Protein AF-A0A3C0RBH8-F1 (afdb_monomer_lite)

Sequence (182 aa):
YLMNEDKQVVIDSQLVSDTKVELQYTLHPDSPAIFCNIRYVDSTNAYKRPIGFLNTKTPNAVFSFFYVDQRPTVFQPNSPTDEYASWVSGSKVNDADFSMAQLYYSKDAIKQVALLKKNIQTIQSYPNSIGLLKQLFYIKGDFNSAEATTMLEAFNHTVQKHPIGERIRQYYLTGKPDDTLR

Foldseek 3Di:
DKDQPVVRDDPDDDDDDDDKDKDADPDDPLDAWTKMFFDDDDPDDPPDDDTAAQEPLDPPDGDGIDTHDNWIWIWHADDPPDRRHIYIDTDLQCVCVNNVNAQDADPDPVCHVVSLVVLLVSCLVRQNHPPSLVRLLVRVVRDAPVSSVSSLVSHPPSSCPPVSVVLSNCCNVPVDDSVPVD

Structure (mmCIF, N/CA/C/O backbone):
data_AF-A0A3C0RBH8-F1
#
_entry.id   AF-A0A3C0RBH8-F1
#
loop_
_atom_site.group_PDB
_atom_site.id
_atom_site.type_symbol
_atom_site.label_atom_id
_atom_site.label_alt_id
_atom_site.label_comp_id
_atom_site.label_asym_id
_atom_site.label_entity_id
_atom_site.label_seq_id
_atom_site.pdbx_PDB_ins_code
_atom_site.Cartn_x
_atom_site.Cartn_y
_atom_site.Cartn_z
_atom_site.occupancy
_atom_site.B_iso_or_equiv
_atom_site.auth_seq_id
_atom_site.auth_comp_id
_atom_site.auth_asym_id
_atom_site.auth_atom_id
_atom_site.pdbx_PDB_model_num
ATOM 1 N N . TYR A 1 1 ? 11.041 -8.806 -16.752 1.00 70.62 1 TYR A N 1
ATOM 2 C CA . TYR A 1 1 ? 9.844 -8.065 -17.183 1.00 70.62 1 TYR A CA 1
ATOM 3 C C . TYR A 1 1 ? 9.052 -7.592 -15.968 1.00 70.62 1 TYR A C 1
ATOM 5 O O . TYR A 1 1 ? 9.137 -8.202 -14.906 1.00 70.62 1 TYR A O 1
ATOM 13 N N . LEU A 1 2 ? 8.301 -6.506 -16.113 1.00 75.38 2 LEU A N 1
ATOM 14 C CA . LEU A 1 2 ? 7.382 -5.959 -15.116 1.00 75.38 2 LEU A CA 1
ATOM 15 C C . LEU A 1 2 ? 5.983 -6.561 -15.302 1.00 75.38 2 LEU A C 1
ATOM 17 O O . LEU A 1 2 ? 5.477 -6.569 -16.427 1.00 75.38 2 LEU A O 1
ATOM 21 N N . MET A 1 3 ? 5.342 -7.034 -14.231 1.00 77.31 3 MET A N 1
ATOM 22 C CA . MET A 1 3 ? 3.947 -7.495 -14.269 1.00 77.31 3 MET A CA 1
ATOM 23 C C . MET A 1 3 ? 3.025 -6.658 -13.396 1.00 77.31 3 MET A C 1
ATOM 25 O O . MET A 1 3 ? 3.417 -6.178 -12.338 1.00 77.31 3 MET A O 1
ATOM 29 N N . ASN A 1 4 ? 1.774 -6.552 -13.841 1.00 80.75 4 ASN A N 1
ATOM 30 C CA . ASN A 1 4 ? 0.639 -6.114 -13.045 1.00 80.75 4 ASN A CA 1
ATOM 31 C C . ASN A 1 4 ? 0.150 -7.301 -12.210 1.00 80.75 4 ASN A C 1
ATOM 33 O O . ASN A 1 4 ? -0.346 -8.277 -12.778 1.00 80.75 4 ASN A O 1
ATOM 37 N N . GLU A 1 5 ? 0.250 -7.216 -10.889 1.00 78.69 5 GLU A N 1
ATOM 38 C CA . GLU A 1 5 ? -0.181 -8.302 -10.004 1.00 78.69 5 GLU A CA 1
ATOM 39 C C . GLU A 1 5 ? -1.710 -8.396 -9.913 1.00 78.69 5 GLU A C 1
ATOM 41 O O . GLU A 1 5 ? -2.258 -9.494 -9.851 1.00 78.69 5 GLU A O 1
ATOM 46 N N . ASP A 1 6 ? -2.421 -7.271 -9.995 1.00 76.62 6 ASP A N 1
ATOM 47 C CA . ASP A 1 6 ? -3.885 -7.257 -9.911 1.00 76.62 6 ASP A CA 1
ATOM 48 C C . ASP A 1 6 ? -4.535 -7.866 -11.166 1.00 76.62 6 ASP A C 1
ATOM 50 O O . ASP A 1 6 ? -5.576 -8.517 -11.093 1.00 76.62 6 ASP A O 1
ATOM 54 N N . LYS A 1 7 ? -3.920 -7.658 -12.336 1.00 79.00 7 LYS A N 1
ATOM 55 C CA . LYS A 1 7 ? -4.456 -8.090 -13.638 1.00 79.00 7 LYS A CA 1
ATOM 56 C C . LYS A 1 7 ? -3.771 -9.321 -14.223 1.00 79.00 7 LYS A C 1
ATOM 58 O O . LYS A 1 7 ? -4.238 -9.822 -15.239 1.00 79.00 7 LYS A O 1
ATOM 63 N N . GLN A 1 8 ? -2.676 -9.787 -13.624 1.00 81.31 8 GLN A N 1
ATOM 64 C CA . GLN A 1 8 ? -1.874 -10.911 -14.124 1.00 81.31 8 GLN A CA 1
ATOM 65 C C . GLN A 1 8 ? -1.406 -10.717 -15.582 1.00 81.31 8 GLN A C 1
ATOM 67 O O . GLN A 1 8 ? -1.410 -11.650 -16.383 1.00 81.31 8 GLN A O 1
ATOM 72 N N . VAL A 1 9 ? -0.997 -9.493 -15.940 1.00 79.31 9 VAL A N 1
ATOM 73 C CA . VAL A 1 9 ? -0.509 -9.155 -17.292 1.00 79.31 9 VAL A CA 1
ATOM 74 C C . VAL A 1 9 ? 0.907 -8.588 -17.259 1.00 79.31 9 VAL A C 1
ATOM 76 O O . VAL A 1 9 ? 1.266 -7.846 -16.343 1.00 79.31 9 VAL A O 1
ATOM 79 N N . VAL A 1 10 ? 1.710 -8.912 -18.278 1.00 74.62 10 VAL A N 1
ATOM 80 C CA . VAL A 1 10 ? 3.027 -8.293 -18.496 1.00 74.62 10 VAL A CA 1
ATOM 81 C C . VAL A 1 10 ? 2.814 -6.863 -18.965 1.00 74.62 10 VAL A C 1
ATOM 83 O O . VAL A 1 10 ? 2.075 -6.631 -19.920 1.00 74.62 10 VAL A O 1
ATOM 86 N N . ILE A 1 11 ? 3.462 -5.917 -18.294 1.00 72.25 11 ILE A N 1
ATOM 87 C CA . ILE A 1 11 ? 3.361 -4.502 -18.634 1.00 72.25 11 ILE A CA 1
ATOM 88 C C . ILE A 1 11 ? 4.603 -3.998 -19.377 1.00 72.25 11 ILE A C 1
ATOM 90 O O . ILE A 1 11 ? 4.485 -3.119 -20.222 1.00 72.25 11 ILE A O 1
ATOM 94 N N . ASP A 1 12 ? 5.775 -4.572 -19.106 1.00 66.69 12 ASP A N 1
ATOM 95 C CA . ASP A 1 12 ? 6.998 -4.289 -19.862 1.00 66.69 12 ASP A CA 1
ATOM 96 C C . ASP A 1 12 ? 7.897 -5.527 -19.897 1.00 66.69 12 ASP A C 1
ATOM 98 O O . ASP A 1 12 ? 8.235 -6.077 -18.850 1.00 66.69 12 ASP A O 1
ATOM 102 N N . SER A 1 13 ? 8.265 -5.986 -21.096 1.00 55.75 13 SER A N 1
ATOM 103 C CA . SER A 1 13 ? 8.957 -7.262 -21.302 1.00 55.75 13 SER A CA 1
ATOM 104 C C . SER A 1 13 ? 10.490 -7.184 -21.312 1.00 55.75 13 SER A C 1
ATOM 106 O O . SER A 1 13 ? 11.131 -8.225 -21.167 1.00 55.75 13 SER A O 1
ATOM 108 N N . GLN A 1 14 ? 11.099 -5.995 -21.375 1.00 52.84 14 GLN A N 1
ATOM 109 C CA . GLN A 1 14 ? 12.555 -5.848 -21.508 1.00 52.84 14 GLN A CA 1
ATOM 110 C C . GLN A 1 14 ? 13.199 -5.265 -20.246 1.00 52.84 14 GLN A C 1
ATOM 112 O O . GLN A 1 14 ? 13.346 -4.061 -20.101 1.00 52.84 14 GLN A O 1
ATOM 117 N N . LEU A 1 15 ? 13.645 -6.128 -19.333 1.00 54.09 15 LEU A N 1
ATOM 118 C CA . LEU A 1 15 ? 14.569 -5.714 -18.272 1.00 54.09 15 LEU A CA 1
ATOM 119 C C . LEU A 1 15 ? 15.830 -6.569 -18.375 1.00 54.09 15 LEU A C 1
ATOM 121 O O . LEU A 1 15 ? 15.866 -7.671 -17.829 1.00 54.09 15 LEU A O 1
ATOM 125 N N . VAL A 1 16 ? 16.826 -6.076 -19.122 1.00 49.91 16 VAL A N 1
ATOM 126 C CA . VAL A 1 16 ? 18.182 -6.642 -19.194 1.00 49.91 16 VAL A CA 1
ATOM 127 C C . VAL A 1 16 ? 19.211 -5.501 -19.190 1.00 49.91 16 VAL A C 1
ATOM 129 O O . VAL A 1 16 ? 19.090 -4.570 -19.978 1.00 49.91 16 VAL A O 1
ATOM 132 N N . SER A 1 17 ? 20.151 -5.621 -18.244 1.00 49.81 17 SER A N 1
ATOM 133 C CA . SER A 1 17 ? 21.411 -4.897 -17.971 1.00 49.81 17 SER A CA 1
ATOM 134 C C . SER A 1 17 ? 21.576 -3.436 -18.434 1.00 49.81 17 SER A C 1
ATOM 136 O O . SER A 1 17 ? 21.581 -3.126 -19.621 1.00 49.81 17 SER A O 1
ATOM 138 N N . ASP A 1 18 ? 21.859 -2.572 -17.452 1.00 50.12 18 ASP A N 1
ATOM 139 C CA . ASP A 1 18 ? 22.534 -1.262 -17.559 1.00 50.12 18 ASP A CA 1
ATOM 140 C C . ASP A 1 18 ? 21.750 -0.046 -18.068 1.00 50.12 18 ASP A C 1
ATOM 142 O O . ASP A 1 18 ? 22.319 1.033 -18.236 1.00 50.12 18 ASP A O 1
ATOM 146 N N . THR A 1 19 ? 20.433 -0.150 -18.236 1.00 55.94 19 THR A N 1
ATOM 147 C CA . THR A 1 19 ? 19.633 0.967 -18.763 1.00 55.94 19 THR A CA 1
ATOM 148 C C . THR A 1 19 ? 18.744 1.585 -17.682 1.00 55.94 19 THR A C 1
ATOM 150 O O . THR A 1 19 ? 18.046 0.874 -16.961 1.00 55.94 19 THR A O 1
ATOM 153 N N . LYS A 1 20 ? 18.742 2.924 -17.571 1.00 63.50 20 LYS A N 1
ATOM 154 C CA . LYS A 1 20 ? 17.701 3.667 -16.838 1.00 63.50 20 LYS A CA 1
ATOM 155 C C . LYS A 1 20 ? 16.347 3.276 -17.433 1.00 63.50 20 LYS A C 1
ATOM 157 O O . LYS A 1 20 ? 16.094 3.571 -18.599 1.00 63.50 20 LYS A O 1
ATOM 162 N N . VAL A 1 21 ? 15.475 2.668 -16.638 1.00 64.62 21 VAL A N 1
ATOM 163 C CA . VAL A 1 21 ? 14.111 2.348 -17.063 1.00 64.62 21 VAL A CA 1
ATOM 164 C C . VAL A 1 21 ? 13.173 3.379 -16.480 1.00 64.62 21 VAL A C 1
ATOM 166 O O . VAL A 1 21 ? 13.022 3.490 -15.268 1.00 64.62 21 VAL A O 1
ATOM 169 N N . GLU A 1 22 ? 12.550 4.160 -17.349 1.00 63.91 22 GLU A N 1
ATOM 170 C CA . GLU A 1 22 ? 11.519 5.108 -16.961 1.00 63.91 22 GLU A CA 1
ATOM 171 C C . GLU A 1 22 ? 10.169 4.580 -17.421 1.00 63.91 22 GLU A C 1
ATOM 173 O O . GLU A 1 22 ? 9.866 4.527 -18.610 1.00 63.91 22 GLU A O 1
ATOM 178 N N . LEU A 1 23 ? 9.359 4.176 -16.454 1.00 66.06 23 LEU A N 1
ATOM 179 C CA . LEU A 1 23 ? 7.993 3.774 -16.698 1.00 66.06 23 LEU A CA 1
ATOM 180 C C . LEU A 1 23 ? 7.110 5.017 -16.722 1.00 66.06 23 LEU A C 1
ATOM 182 O O . LEU A 1 23 ? 6.857 5.640 -15.686 1.00 66.06 23 LEU A O 1
ATOM 186 N N . GLN A 1 24 ? 6.625 5.351 -17.912 1.00 58.34 24 GLN A N 1
ATOM 187 C CA . GLN A 1 24 ? 5.597 6.362 -18.105 1.00 58.34 24 GLN A CA 1
ATOM 188 C C . GLN A 1 24 ? 4.282 5.663 -18.422 1.00 58.34 24 GLN A C 1
ATOM 190 O O . GLN A 1 24 ? 4.124 5.050 -19.477 1.00 58.34 24 GLN A O 1
ATOM 195 N N . TYR A 1 25 ? 3.330 5.756 -17.499 1.00 63.78 25 TYR A N 1
ATOM 196 C CA . TYR A 1 25 ? 1.987 5.247 -17.716 1.00 63.78 25 TYR A CA 1
ATOM 197 C C . TYR A 1 25 ? 1.014 6.387 -17.930 1.00 63.78 25 TYR A C 1
ATOM 199 O O . TYR A 1 25 ? 0.858 7.260 -17.078 1.00 63.78 25 TYR A O 1
ATOM 207 N N . THR A 1 26 ? 0.274 6.323 -19.031 1.00 55.84 26 THR A N 1
ATOM 208 C CA . THR A 1 26 ? -0.944 7.115 -19.191 1.00 55.84 26 THR A CA 1
ATOM 209 C C . THR A 1 26 ? -2.084 6.401 -18.471 1.00 55.84 26 THR A C 1
ATOM 211 O O . THR A 1 26 ? -2.919 5.733 -19.079 1.00 55.84 26 THR A O 1
ATOM 214 N N . LEU A 1 27 ? -2.090 6.486 -17.142 1.00 63.34 27 LEU A N 1
ATOM 215 C CA . LEU A 1 27 ? -3.266 6.130 -16.355 1.00 63.34 27 LEU A CA 1
ATOM 216 C C . LEU A 1 27 ? -4.291 7.260 -16.461 1.00 63.34 27 LEU A C 1
ATOM 218 O O . LEU A 1 27 ? -3.920 8.433 -16.481 1.00 63.34 27 LEU A O 1
ATOM 222 N N . HIS A 1 28 ? -5.581 6.915 -16.513 1.00 61.75 28 HIS A N 1
ATOM 223 C CA . HIS A 1 28 ? -6.639 7.913 -16.368 1.00 61.75 28 HIS A CA 1
ATOM 224 C C . HIS A 1 28 ? -6.398 8.718 -15.072 1.00 61.75 28 HIS A C 1
ATOM 226 O O . HIS A 1 28 ? -5.943 8.127 -14.088 1.00 61.75 28 HIS A O 1
ATOM 232 N N . PRO A 1 29 ? -6.704 10.028 -15.025 1.00 58.06 29 PRO A N 1
ATOM 233 C CA . PRO A 1 29 ? -6.513 10.855 -13.829 1.00 58.06 29 PRO A CA 1
ATOM 234 C C . PRO A 1 29 ? -7.131 10.274 -12.547 1.00 58.06 29 PRO A C 1
ATOM 236 O O . PRO A 1 29 ? -6.601 10.466 -11.454 1.00 58.06 29 PRO A O 1
ATOM 239 N N . ASP A 1 30 ? -8.214 9.515 -12.705 1.00 63.66 30 ASP A N 1
ATOM 240 C CA . ASP A 1 30 ? -8.936 8.846 -11.616 1.00 63.66 30 ASP A CA 1
ATOM 241 C C . ASP A 1 30 ? -8.566 7.366 -11.432 1.00 63.66 30 ASP A C 1
ATOM 243 O O . ASP A 1 30 ? -9.116 6.692 -10.559 1.00 63.66 30 ASP A O 1
ATOM 247 N N . SER A 1 31 ? -7.665 6.824 -12.255 1.00 67.69 31 SER A N 1
ATOM 248 C CA . SER A 1 31 ? -7.231 5.437 -12.109 1.00 67.69 31 SER A CA 1
ATOM 249 C C . SER A 1 31 ? -6.456 5.265 -10.801 1.00 67.69 31 SER A C 1
ATOM 251 O O . SER A 1 31 ? -5.545 6.051 -10.520 1.00 67.69 31 SER A O 1
ATOM 253 N N . PRO A 1 32 ? -6.754 4.214 -10.019 1.00 73.00 32 PRO A N 1
ATOM 254 C CA . PRO A 1 32 ? -5.946 3.877 -8.858 1.00 73.00 32 PRO A CA 1
ATOM 255 C C . PRO A 1 32 ? -4.523 3.508 -9.294 1.00 73.00 32 PRO A C 1
ATOM 257 O O . PRO A 1 32 ? -4.300 3.060 -10.424 1.00 73.00 32 PRO A O 1
ATOM 260 N N . ALA A 1 33 ? -3.563 3.672 -8.381 1.00 81.06 33 ALA A N 1
ATOM 261 C CA . ALA A 1 33 ? -2.214 3.184 -8.623 1.00 81.06 33 ALA A CA 1
ATOM 262 C C . ALA A 1 33 ? -2.240 1.657 -8.784 1.00 81.06 33 ALA A C 1
ATOM 264 O O . ALA A 1 33 ? -2.956 0.953 -8.070 1.00 81.06 33 ALA A O 1
ATOM 265 N N . ILE A 1 34 ? -1.462 1.158 -9.734 1.00 82.81 34 ILE A N 1
ATOM 266 C CA . ILE A 1 34 ? -1.412 -0.252 -10.100 1.00 82.81 34 ILE A CA 1
ATOM 267 C C . ILE A 1 34 ? -0.339 -0.939 -9.274 1.00 82.81 34 ILE A C 1
ATOM 269 O O . ILE A 1 34 ? 0.786 -0.447 -9.228 1.00 82.81 34 ILE A O 1
ATOM 273 N N . PHE A 1 35 ? -0.656 -2.081 -8.662 1.00 85.75 35 PHE A N 1
ATOM 274 C CA . PHE A 1 35 ? 0.351 -2.875 -7.973 1.00 85.75 35 PHE A CA 1
ATOM 275 C C . PHE A 1 35 ? 1.137 -3.740 -8.964 1.00 85.75 35 PHE A C 1
ATOM 277 O O . PHE A 1 35 ? 0.568 -4.533 -9.720 1.00 85.75 35 PHE A O 1
ATOM 284 N N . CYS A 1 36 ? 2.457 -3.583 -8.956 1.00 83.94 36 CYS A N 1
ATOM 285 C CA . CYS A 1 36 ? 3.362 -4.219 -9.897 1.00 83.94 36 CYS A CA 1
ATOM 286 C C . CYS A 1 36 ? 4.474 -4.990 -9.190 1.00 83.94 36 CYS A C 1
ATOM 288 O O . CYS A 1 36 ? 4.861 -4.670 -8.062 1.00 83.94 36 CYS A O 1
ATOM 290 N N . ASN A 1 37 ? 5.044 -5.966 -9.897 1.00 81.56 37 ASN A N 1
ATOM 291 C CA . ASN A 1 37 ? 6.275 -6.623 -9.487 1.00 81.56 37 ASN A CA 1
ATOM 292 C C . ASN A 1 37 ? 7.279 -6.802 -10.622 1.00 81.56 37 ASN A C 1
ATOM 294 O O . ASN A 1 37 ? 6.937 -6.886 -11.802 1.00 81.56 37 ASN A O 1
ATOM 298 N N . ILE A 1 38 ? 8.546 -6.889 -10.243 1.00 78.88 38 ILE A N 1
ATOM 299 C CA . ILE A 1 38 ? 9.630 -7.218 -11.157 1.00 78.88 38 ILE A CA 1
ATOM 300 C C . ILE A 1 38 ? 9.817 -8.729 -11.126 1.00 78.88 38 ILE A C 1
ATOM 302 O O . ILE A 1 38 ? 10.092 -9.309 -10.075 1.00 78.88 38 ILE A O 1
ATOM 306 N N . ARG A 1 39 ? 9.693 -9.366 -12.291 1.00 72.19 39 ARG A N 1
ATOM 307 C CA . ARG A 1 39 ? 10.008 -10.783 -12.476 1.00 72.19 39 ARG A CA 1
ATOM 308 C C . ARG A 1 39 ? 11.182 -10.939 -13.429 1.00 72.19 39 ARG A C 1
ATOM 310 O O . ARG A 1 39 ? 11.240 -10.315 -14.490 1.00 72.19 39 ARG A O 1
ATOM 317 N N . TYR A 1 40 ? 12.100 -11.817 -13.066 1.00 69.56 40 TYR A N 1
ATOM 318 C CA . TYR A 1 40 ? 13.177 -12.284 -13.925 1.00 69.56 40 TYR A CA 1
ATOM 319 C C . TYR A 1 40 ? 12.942 -13.762 -14.191 1.00 69.56 40 TYR A C 1
ATOM 321 O O . TYR A 1 40 ? 12.639 -14.523 -13.272 1.00 69.56 40 TYR A O 1
ATOM 329 N N . VAL A 1 41 ? 13.039 -14.147 -15.457 1.00 63.25 41 VAL A N 1
ATOM 330 C CA . VAL A 1 41 ? 12.983 -15.544 -15.871 1.00 63.25 41 VAL A CA 1
ATOM 331 C C . VAL A 1 41 ? 14.400 -15.913 -16.262 1.00 63.25 41 VAL A C 1
ATOM 333 O O . VAL A 1 41 ? 14.854 -15.541 -17.342 1.00 63.25 41 VAL A O 1
ATOM 336 N N . ASP A 1 42 ? 15.103 -16.600 -15.365 1.00 60.59 42 ASP A N 1
ATOM 337 C CA . ASP A 1 42 ? 16.403 -17.169 -15.694 1.00 60.59 42 ASP A CA 1
ATOM 338 C C . ASP A 1 42 ? 16.191 -18.524 -16.379 1.00 60.59 42 ASP A C 1
ATOM 340 O O . ASP A 1 42 ? 15.794 -19.502 -15.745 1.00 60.59 42 ASP A O 1
ATOM 344 N N . SER A 1 43 ? 16.409 -18.580 -17.693 1.00 60.25 43 SER A N 1
ATOM 345 C CA . SER A 1 43 ? 16.293 -19.819 -18.468 1.00 60.25 43 SER A CA 1
ATOM 346 C C . SER A 1 43 ? 17.506 -20.744 -18.326 1.00 60.25 43 SER A C 1
ATOM 348 O O . SER A 1 43 ? 17.477 -21.848 -18.866 1.00 60.25 43 SER A O 1
ATOM 350 N N . THR A 1 44 ? 18.587 -20.312 -17.664 1.00 57.59 44 THR A N 1
ATOM 351 C CA . THR A 1 44 ? 19.871 -21.033 -17.658 1.00 57.59 44 THR A CA 1
ATOM 352 C C . THR A 1 44 ? 20.534 -21.168 -16.284 1.00 57.59 44 THR A C 1
ATOM 354 O O . THR A 1 44 ? 21.412 -22.019 -16.142 1.00 57.59 44 THR A O 1
ATOM 357 N N . ASN A 1 45 ? 20.146 -20.398 -15.260 1.00 55.72 45 ASN A N 1
ATOM 358 C CA . ASN A 1 45 ? 20.825 -20.392 -13.963 1.00 55.72 45 ASN A CA 1
ATOM 359 C C . ASN A 1 45 ? 19.898 -20.088 -12.764 1.00 55.72 45 ASN A C 1
ATOM 361 O O . ASN A 1 45 ? 19.575 -18.949 -12.453 1.00 55.72 45 ASN A O 1
ATOM 365 N N . ALA A 1 46 ? 19.534 -21.109 -11.985 1.00 52.03 46 ALA A N 1
ATOM 366 C CA . ALA A 1 46 ? 18.667 -20.941 -10.809 1.00 52.03 46 ALA A CA 1
ATOM 367 C C . ALA A 1 46 ? 19.287 -20.105 -9.658 1.00 52.03 46 ALA A C 1
ATOM 369 O O . ALA A 1 46 ? 18.592 -19.781 -8.694 1.00 52.03 46 ALA A O 1
ATOM 370 N N . TYR A 1 47 ? 20.584 -19.772 -9.728 1.00 50.78 47 TYR A N 1
ATOM 371 C CA . TYR A 1 47 ? 21.340 -19.156 -8.630 1.00 50.78 47 TYR A CA 1
ATOM 372 C C . TYR A 1 47 ? 21.677 -17.668 -8.826 1.00 50.78 47 TYR A C 1
ATOM 374 O O . TYR A 1 47 ? 22.151 -17.040 -7.875 1.00 50.78 47 TYR A O 1
ATOM 382 N N . LYS A 1 48 ? 21.401 -17.066 -9.994 1.00 51.47 48 LYS A N 1
ATOM 383 C CA . LYS A 1 48 ? 21.549 -15.613 -10.194 1.00 51.47 48 LYS A CA 1
ATOM 384 C C . LYS A 1 48 ? 20.351 -14.857 -9.591 1.00 51.47 48 LYS A C 1
ATOM 386 O O . LYS A 1 48 ? 19.335 -14.614 -10.230 1.00 51.47 48 LYS A O 1
ATOM 391 N N . ARG A 1 49 ? 20.473 -14.533 -8.303 1.00 52.09 49 ARG A N 1
ATOM 392 C CA . ARG A 1 49 ? 19.671 -13.544 -7.543 1.00 52.09 49 ARG A CA 1
ATOM 393 C C . ARG A 1 49 ? 20.201 -12.119 -7.832 1.00 52.09 49 ARG A C 1
ATOM 395 O O . ARG A 1 49 ? 21.269 -12.030 -8.427 1.00 52.09 49 ARG A O 1
ATOM 402 N N . PRO A 1 50 ? 19.632 -11.021 -7.294 1.00 55.75 50 PRO A N 1
ATOM 403 C CA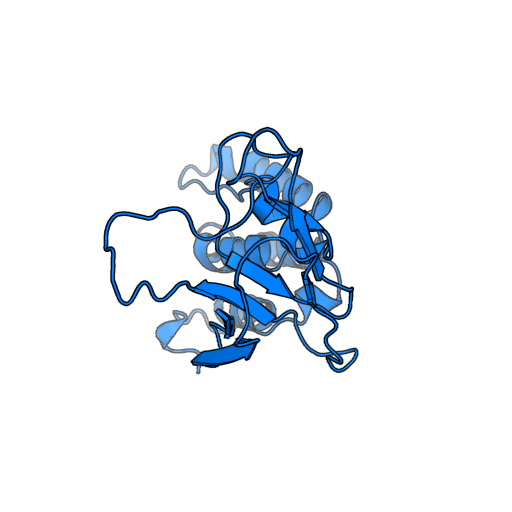 . PRO A 1 50 ? 18.272 -10.731 -6.832 1.00 55.75 50 PRO A CA 1
ATOM 404 C C . PRO A 1 50 ? 17.494 -9.890 -7.869 1.00 55.75 50 PRO A C 1
ATOM 406 O O . PRO A 1 50 ? 18.074 -9.197 -8.696 1.00 55.75 50 PRO A O 1
ATOM 409 N N . ILE A 1 51 ? 16.162 -9.913 -7.804 1.00 69.75 51 ILE A N 1
ATOM 410 C CA . ILE A 1 51 ? 15.281 -9.182 -8.726 1.00 69.75 51 ILE A CA 1
ATOM 411 C C . ILE A 1 51 ? 14.636 -8.049 -7.938 1.00 69.75 51 ILE A C 1
ATOM 413 O O . ILE A 1 51 ? 13.886 -8.324 -7.003 1.00 69.75 51 ILE A O 1
ATOM 417 N N . GLY A 1 52 ? 14.922 -6.795 -8.276 1.00 73.75 52 GLY A N 1
ATOM 418 C CA . GLY A 1 52 ? 14.367 -5.661 -7.546 1.00 73.75 52 GLY A CA 1
ATOM 419 C C . GLY A 1 52 ? 15.251 -4.424 -7.572 1.00 73.75 52 GLY A C 1
ATOM 420 O O . GLY A 1 52 ? 16.158 -4.304 -8.388 1.00 73.75 52 GLY A O 1
ATOM 421 N N . PHE A 1 53 ? 14.983 -3.513 -6.647 1.00 75.88 53 PHE A N 1
ATOM 422 C CA . PHE A 1 53 ? 15.783 -2.322 -6.394 1.00 75.88 53 PHE A CA 1
ATOM 423 C C . PHE A 1 53 ? 16.034 -2.175 -4.892 1.00 75.88 53 PHE A C 1
ATOM 425 O O . PHE A 1 53 ? 15.219 -2.569 -4.056 1.00 75.88 53 PHE A O 1
ATOM 432 N N . LEU A 1 54 ? 17.174 -1.594 -4.552 1.00 75.19 54 LEU A N 1
ATOM 433 C CA . LEU A 1 54 ? 17.479 -1.094 -3.225 1.00 75.19 54 LEU A CA 1
ATOM 434 C C . LEU A 1 54 ? 16.807 0.264 -3.020 1.00 75.19 54 LEU A C 1
ATOM 436 O O . LEU A 1 54 ? 16.680 1.083 -3.930 1.00 75.19 54 LEU A O 1
ATOM 440 N N . ASN A 1 55 ? 16.399 0.534 -1.790 1.00 74.50 55 ASN A N 1
ATOM 441 C CA . ASN A 1 55 ? 15.859 1.829 -1.414 1.00 74.50 55 ASN A CA 1
ATOM 442 C C . ASN A 1 55 ? 16.767 2.495 -0.379 1.00 74.50 55 ASN A C 1
ATOM 444 O O . ASN A 1 55 ? 17.148 1.885 0.617 1.00 74.50 55 ASN A O 1
ATOM 448 N N . THR A 1 56 ? 17.065 3.778 -0.567 1.00 73.44 56 THR A N 1
ATOM 449 C CA . THR A 1 56 ? 17.946 4.529 0.339 1.00 73.44 56 THR A CA 1
ATOM 450 C C . THR A 1 56 ? 17.356 4.696 1.740 1.00 73.44 56 THR A C 1
ATOM 452 O O . THR A 1 56 ? 18.109 4.799 2.704 1.00 73.44 56 THR A O 1
ATOM 455 N N . LYS A 1 57 ? 16.021 4.675 1.885 1.00 77.81 57 LYS A N 1
ATOM 456 C CA . LYS A 1 57 ? 15.356 4.764 3.201 1.00 77.81 57 LYS A CA 1
ATOM 457 C C . LYS A 1 57 ? 15.411 3.454 3.990 1.00 77.81 57 LYS A C 1
ATOM 459 O O . LYS A 1 57 ? 15.129 3.450 5.182 1.00 77.81 57 LYS A O 1
ATOM 464 N N . THR A 1 58 ? 15.726 2.335 3.342 1.00 77.56 58 THR A N 1
ATOM 465 C CA . THR A 1 58 ? 15.826 1.020 3.983 1.00 77.56 58 THR A CA 1
ATOM 466 C C . THR A 1 58 ? 17.031 0.275 3.414 1.00 77.56 58 THR A C 1
ATOM 468 O O . THR A 1 58 ? 16.894 -0.512 2.473 1.00 77.56 58 THR A O 1
ATOM 471 N N . PRO A 1 59 ? 18.227 0.539 3.969 1.00 72.56 59 PRO A N 1
ATOM 472 C CA . PRO A 1 59 ? 19.452 -0.106 3.522 1.00 72.56 59 PRO A CA 1
ATOM 473 C C . PRO A 1 59 ? 19.343 -1.633 3.592 1.00 72.56 59 PRO A C 1
ATOM 475 O O . PRO A 1 59 ? 18.755 -2.177 4.526 1.00 72.56 59 PRO A O 1
ATOM 478 N N . ASN A 1 60 ? 19.947 -2.319 2.620 1.00 74.12 60 ASN A N 1
ATOM 479 C CA . ASN A 1 60 ? 20.015 -3.784 2.515 1.00 74.12 60 ASN A CA 1
ATOM 480 C C . ASN A 1 60 ? 18.684 -4.511 2.232 1.00 74.12 60 ASN A C 1
ATOM 482 O O . ASN A 1 60 ? 18.674 -5.741 2.192 1.00 74.12 60 ASN A O 1
ATOM 486 N N . ALA A 1 61 ? 17.574 -3.798 2.008 1.00 77.44 61 ALA A N 1
ATOM 487 C CA . ALA A 1 61 ? 16.334 -4.407 1.529 1.00 77.44 61 ALA A CA 1
ATOM 488 C C . ALA A 1 61 ? 16.240 -4.334 0.000 1.00 77.44 61 ALA A C 1
ATOM 490 O O . ALA A 1 61 ? 16.362 -3.257 -0.585 1.00 77.44 61 ALA A O 1
ATOM 491 N N . VAL A 1 62 ? 15.975 -5.480 -0.632 1.00 78.00 62 VAL A N 1
ATOM 492 C CA . VAL A 1 62 ? 15.649 -5.565 -2.060 1.00 78.00 62 VAL A CA 1
ATOM 493 C C . VAL A 1 62 ? 14.133 -5.587 -2.213 1.00 78.00 62 VAL A C 1
ATOM 495 O O . VAL A 1 62 ? 13.471 -6.522 -1.765 1.00 78.00 62 VAL A O 1
ATOM 498 N N . PHE A 1 63 ? 13.584 -4.572 -2.872 1.00 80.44 63 PHE A N 1
ATOM 499 C CA . PHE A 1 63 ? 12.165 -4.482 -3.191 1.00 80.44 63 PHE A CA 1
ATOM 500 C C . PHE A 1 63 ? 11.915 -4.987 -4.607 1.00 80.44 63 PHE A C 1
ATOM 502 O O . PHE A 1 63 ? 12.479 -4.477 -5.571 1.00 80.44 63 PHE A O 1
ATOM 509 N N . SER A 1 64 ? 11.028 -5.969 -4.739 1.00 80.25 64 SER A N 1
ATOM 510 C CA . SER A 1 64 ? 10.567 -6.494 -6.029 1.00 80.25 64 SER A CA 1
ATOM 511 C C . SER A 1 64 ? 9.133 -6.085 -6.366 1.00 80.25 64 SER A C 1
ATOM 513 O O . SER A 1 64 ? 8.662 -6.402 -7.453 1.00 80.25 64 SER A O 1
ATOM 515 N N . PHE A 1 65 ? 8.453 -5.366 -5.468 1.00 84.06 65 PHE A N 1
ATOM 516 C CA . PHE A 1 65 ? 7.064 -4.930 -5.603 1.00 84.06 65 PHE A CA 1
ATOM 517 C C . PHE A 1 65 ? 6.939 -3.431 -5.342 1.00 84.06 65 PHE A C 1
ATOM 519 O O . PHE A 1 65 ? 7.636 -2.888 -4.483 1.00 84.06 65 PHE A O 1
ATOM 526 N N . PHE A 1 66 ? 6.050 -2.772 -6.078 1.00 85.81 66 PHE A N 1
ATOM 527 C CA . PHE A 1 66 ? 5.792 -1.338 -5.968 1.00 85.81 66 PHE A CA 1
ATOM 528 C C . PHE A 1 66 ? 4.490 -0.974 -6.685 1.00 85.81 66 PHE A C 1
ATOM 530 O O . PHE A 1 66 ? 3.970 -1.729 -7.501 1.00 85.81 66 PHE A O 1
ATOM 537 N N . TYR A 1 67 ? 3.968 0.207 -6.396 1.00 85.75 67 TYR A N 1
ATOM 538 C CA . TYR A 1 67 ? 2.864 0.822 -7.109 1.00 85.75 67 TYR A CA 1
ATOM 539 C C . TYR A 1 67 ? 3.365 1.734 -8.218 1.00 85.75 67 TYR A C 1
ATOM 541 O O . TYR A 1 67 ? 4.317 2.496 -8.029 1.00 85.75 67 TYR A O 1
ATOM 549 N N . VAL A 1 68 ? 2.656 1.711 -9.340 1.00 83.00 68 VAL A N 1
ATOM 550 C CA . VAL A 1 68 ? 2.809 2.688 -10.411 1.00 83.00 68 VAL A CA 1
ATOM 551 C C . VAL A 1 68 ? 1.570 3.566 -10.488 1.00 83.00 68 VAL A C 1
ATOM 553 O O . VAL A 1 68 ? 0.450 3.063 -10.553 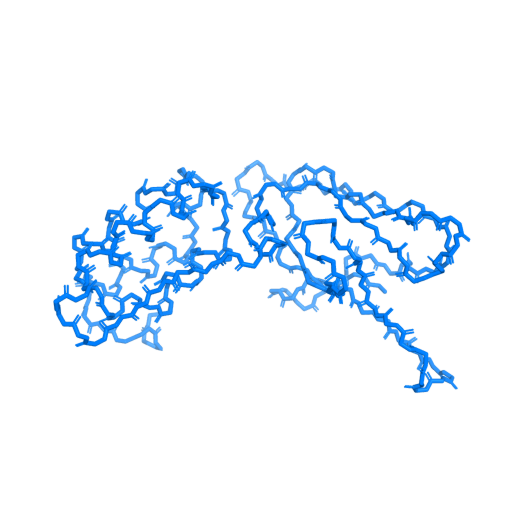1.00 83.00 68 VAL A O 1
ATOM 556 N N . ASP A 1 69 ? 1.769 4.880 -10.479 1.00 80.81 69 ASP A N 1
ATOM 557 C CA . ASP A 1 69 ? 0.718 5.873 -10.682 1.00 80.81 69 ASP A CA 1
ATOM 558 C C . ASP A 1 69 ? 1.014 6.739 -11.925 1.00 80.81 69 ASP A C 1
ATOM 560 O O . ASP A 1 69 ? 1.768 6.342 -12.811 1.00 80.81 69 ASP A O 1
ATOM 564 N N . GLN A 1 70 ? 0.375 7.905 -12.031 1.00 76.69 70 GLN A N 1
ATOM 565 C CA . GLN A 1 70 ? 0.570 8.838 -13.150 1.00 76.69 70 GLN A CA 1
ATOM 566 C C . GLN A 1 70 ? 1.960 9.483 -13.175 1.00 76.69 70 GLN A C 1
ATOM 568 O O . GLN A 1 70 ? 2.332 10.106 -14.169 1.00 76.69 70 GLN A O 1
ATOM 573 N N . ARG A 1 71 ? 2.716 9.414 -12.075 1.00 77.00 71 ARG A N 1
ATOM 574 C CA . ARG A 1 71 ? 4.048 10.000 -12.018 1.00 77.00 71 ARG A CA 1
ATOM 575 C C . ARG A 1 71 ? 5.054 9.022 -12.619 1.00 77.00 71 ARG A C 1
ATOM 577 O O . ARG A 1 71 ? 4.971 7.820 -12.350 1.00 77.00 71 ARG A O 1
ATOM 584 N N . PRO A 1 72 ? 6.033 9.523 -13.391 1.00 72.19 72 PRO A N 1
ATOM 585 C CA . PRO A 1 72 ? 7.089 8.681 -13.927 1.00 72.19 72 PRO A CA 1
ATOM 586 C C . PRO A 1 72 ? 7.761 7.889 -12.808 1.00 72.19 72 PRO A C 1
ATOM 588 O O . PRO A 1 72 ? 8.221 8.470 -11.825 1.00 72.19 72 PRO A O 1
ATOM 591 N N . THR A 1 73 ? 7.802 6.567 -12.958 1.00 76.12 73 THR A N 1
ATOM 592 C CA . THR A 1 73 ? 8.548 5.694 -12.051 1.00 76.12 73 THR A CA 1
ATOM 593 C C . THR A 1 73 ? 9.869 5.330 -12.709 1.00 76.12 73 THR A C 1
ATOM 595 O O . THR A 1 73 ? 9.896 4.654 -13.733 1.00 76.12 73 THR A O 1
ATOM 598 N N . VAL A 1 74 ? 10.965 5.822 -12.145 1.00 74.00 74 VAL A N 1
ATOM 599 C CA . VAL A 1 74 ? 12.322 5.686 -12.669 1.00 74.00 74 VAL A CA 1
ATOM 600 C C . VAL A 1 74 ? 13.069 4.636 -11.866 1.00 74.00 74 VAL A C 1
ATOM 602 O O . VAL A 1 74 ? 13.237 4.799 -10.661 1.00 74.00 74 VAL A O 1
ATOM 605 N N . PHE A 1 75 ? 13.571 3.617 -12.554 1.00 74.00 75 PHE A N 1
ATOM 606 C CA . PHE A 1 75 ? 14.573 2.673 -12.076 1.00 74.00 75 PHE A CA 1
ATOM 607 C C . PHE A 1 75 ? 15.921 3.047 -12.664 1.00 74.00 75 PHE A C 1
ATOM 609 O O . PHE A 1 75 ? 16.049 3.238 -13.875 1.00 74.00 75 PHE A O 1
ATOM 616 N N . GLN A 1 76 ? 16.945 3.118 -11.827 1.00 67.44 76 GLN A N 1
ATOM 617 C CA . GLN A 1 76 ? 18.305 3.306 -12.314 1.00 67.44 76 GLN A CA 1
ATOM 618 C C . GLN A 1 76 ? 19.329 2.623 -11.401 1.00 67.44 76 GLN A C 1
ATOM 620 O O . GLN A 1 76 ? 19.070 2.477 -10.204 1.00 67.44 76 GLN A O 1
ATOM 625 N N . PRO A 1 77 ? 20.506 2.249 -11.926 1.00 63.06 77 PRO A N 1
ATOM 626 C CA . PRO A 1 77 ? 21.605 1.751 -11.109 1.00 63.06 77 PRO A CA 1
ATOM 627 C C . PRO A 1 77 ? 22.040 2.779 -10.056 1.00 63.06 77 PRO A C 1
ATOM 629 O O . PRO A 1 77 ? 21.968 3.996 -10.265 1.00 63.06 77 PRO A O 1
ATOM 632 N N . ASN A 1 78 ? 22.504 2.288 -8.915 1.00 59.41 78 ASN A N 1
ATOM 633 C CA . ASN A 1 78 ? 23.033 3.061 -7.809 1.00 59.41 78 ASN A CA 1
ATOM 634 C C . ASN A 1 78 ? 24.522 2.729 -7.634 1.00 59.41 78 ASN A C 1
ATOM 636 O O . ASN A 1 78 ? 24.865 1.711 -7.053 1.00 59.41 78 ASN A O 1
ATOM 640 N N . SER A 1 79 ? 25.386 3.640 -8.088 1.00 54.34 79 SER A N 1
ATOM 641 C CA . SER A 1 79 ? 26.855 3.557 -8.047 1.00 54.34 79 SER A CA 1
ATOM 642 C C . SER A 1 79 ? 27.482 2.419 -8.885 1.00 54.34 79 SER A C 1
ATOM 644 O O . SER A 1 79 ? 27.021 1.286 -8.851 1.00 54.34 79 SER A O 1
ATOM 646 N N . PRO A 1 80 ? 28.593 2.665 -9.607 1.00 51.12 80 PRO A N 1
ATOM 647 C CA . PRO A 1 80 ? 29.251 1.644 -10.434 1.00 51.12 80 PRO A CA 1
ATOM 648 C C . PRO A 1 80 ? 29.955 0.520 -9.644 1.00 51.12 80 PRO A C 1
ATOM 650 O O . PRO A 1 80 ? 30.538 -0.369 -10.253 1.00 51.12 80 PRO A O 1
ATOM 653 N N . THR A 1 81 ? 29.950 0.555 -8.306 1.00 55.34 81 THR A N 1
ATOM 654 C CA . THR A 1 81 ? 30.642 -0.426 -7.447 1.00 55.34 81 THR A CA 1
ATOM 655 C C . THR A 1 81 ? 29.746 -1.544 -6.913 1.00 55.34 81 THR A C 1
ATOM 657 O O . THR A 1 81 ? 30.267 -2.478 -6.311 1.00 55.34 81 THR A O 1
ATOM 660 N N . ASP A 1 82 ? 28.427 -1.456 -7.095 1.00 56.75 82 ASP A N 1
ATOM 661 C CA . ASP A 1 82 ? 27.477 -2.496 -6.691 1.00 56.75 82 ASP A CA 1
ATOM 662 C C . ASP A 1 82 ? 26.538 -2.793 -7.866 1.00 56.75 82 ASP A C 1
ATOM 664 O O . ASP A 1 82 ? 25.554 -2.095 -8.099 1.00 56.75 82 ASP A O 1
ATOM 668 N N . GLU A 1 83 ? 26.878 -3.832 -8.634 1.00 48.25 83 GLU A N 1
ATOM 669 C CA . GLU A 1 83 ? 26.147 -4.269 -9.833 1.00 48.25 83 GLU A CA 1
ATOM 670 C C . GLU A 1 83 ? 24.688 -4.685 -9.547 1.00 48.25 83 GLU A C 1
ATOM 672 O O . GLU A 1 83 ? 23.888 -4.814 -10.474 1.00 48.25 83 GLU A O 1
ATOM 677 N N . TYR A 1 84 ? 24.316 -4.851 -8.271 1.00 51.41 84 TYR A N 1
ATOM 678 C CA . TYR A 1 84 ? 22.962 -5.205 -7.834 1.00 51.41 84 TYR A CA 1
ATOM 679 C C . TYR A 1 84 ? 22.210 -4.038 -7.188 1.00 51.41 84 TYR A C 1
ATOM 681 O O . TYR A 1 84 ? 21.015 -4.153 -6.893 1.00 51.41 84 TYR A O 1
ATOM 689 N N . ALA A 1 85 ? 22.870 -2.901 -6.972 1.00 54.41 85 ALA A N 1
ATOM 690 C CA . ALA A 1 85 ? 22.230 -1.729 -6.416 1.00 54.41 85 ALA A CA 1
ATOM 691 C C . ALA A 1 85 ? 21.491 -0.982 -7.529 1.00 54.41 85 ALA A C 1
ATOM 693 O O . ALA A 1 85 ? 22.084 -0.328 -8.375 1.00 54.41 85 ALA A O 1
ATOM 694 N N . SER A 1 86 ? 20.165 -1.061 -7.533 1.00 61.31 86 SER A N 1
ATOM 695 C CA . SER A 1 86 ? 19.291 -0.167 -8.309 1.00 61.31 86 SER A CA 1
ATOM 696 C C . SER A 1 86 ? 18.470 0.677 -7.343 1.00 61.31 86 SER A C 1
ATOM 698 O O . SER A 1 86 ? 18.210 0.208 -6.247 1.00 61.31 86 SER A O 1
ATOM 700 N N . TRP A 1 87 ? 18.040 1.885 -7.697 1.00 65.88 87 TRP A N 1
ATOM 701 C CA . TRP A 1 87 ? 17.047 2.637 -6.925 1.00 65.88 87 TRP A CA 1
ATOM 702 C C . TRP A 1 87 ? 15.824 2.964 -7.764 1.00 65.88 87 TRP A C 1
ATOM 704 O O . TRP A 1 87 ? 15.907 3.066 -8.990 1.00 65.88 87 TRP A O 1
ATOM 714 N N . VAL A 1 88 ? 14.693 3.128 -7.077 1.00 70.12 88 VAL A N 1
ATOM 715 C CA . VAL A 1 88 ? 13.450 3.616 -7.666 1.00 70.12 88 VAL A CA 1
ATOM 716 C C . VAL A 1 88 ? 13.115 5.005 -7.129 1.00 70.12 88 VAL A C 1
ATOM 718 O O . VAL A 1 88 ? 13.249 5.284 -5.936 1.00 70.12 88 VAL A O 1
ATOM 721 N N . SER A 1 89 ? 12.600 5.866 -7.993 1.00 67.69 89 SER A N 1
ATOM 722 C CA . SER A 1 89 ? 11.785 7.013 -7.591 1.00 67.69 89 SER A CA 1
ATOM 723 C C . SER A 1 89 ? 10.529 7.064 -8.427 1.00 67.69 89 SER A C 1
ATOM 725 O O . SER A 1 89 ? 10.514 6.553 -9.537 1.00 67.69 89 SER A O 1
ATOM 727 N N . GLY A 1 90 ? 9.459 7.666 -7.915 1.00 62.25 90 GLY A N 1
ATOM 728 C CA . GLY A 1 90 ? 8.341 7.970 -8.804 1.00 62.25 90 GLY A CA 1
ATOM 729 C C . GLY A 1 90 ? 7.025 8.283 -8.141 1.00 62.25 90 GLY A C 1
ATOM 730 O O . GLY A 1 90 ? 6.340 9.191 -8.583 1.00 62.25 90 GLY A O 1
ATOM 731 N N . SER A 1 91 ? 6.676 7.647 -7.026 1.00 74.56 91 SER A N 1
ATOM 732 C CA . SER A 1 91 ? 5.342 7.833 -6.457 1.00 74.56 91 SER A CA 1
ATOM 733 C C . SER A 1 91 ? 5.352 7.906 -4.937 1.00 74.56 91 SER A C 1
ATOM 735 O O . SER A 1 91 ? 5.915 7.045 -4.263 1.00 74.56 91 SER A O 1
ATOM 737 N N . LYS A 1 92 ? 4.638 8.906 -4.399 1.00 82.06 92 LYS A N 1
ATOM 738 C CA . LYS A 1 92 ? 4.366 9.037 -2.956 1.00 82.06 92 LYS A CA 1
ATOM 739 C C . LYS A 1 92 ? 3.499 7.891 -2.420 1.00 82.06 92 LYS A C 1
ATOM 741 O O . LYS A 1 92 ? 3.397 7.730 -1.208 1.00 82.06 92 LYS A O 1
ATOM 746 N N . VAL A 1 93 ? 2.865 7.109 -3.297 1.00 85.69 93 VAL A N 1
ATOM 747 C CA . VAL A 1 93 ? 2.083 5.921 -2.923 1.00 85.69 93 VAL A CA 1
ATOM 748 C C . VAL A 1 93 ? 2.987 4.846 -2.310 1.00 85.69 93 VAL A C 1
ATOM 750 O O . VAL A 1 93 ? 2.570 4.164 -1.376 1.00 85.69 93 VAL A O 1
ATOM 753 N N . ASN A 1 94 ? 4.238 4.758 -2.771 1.00 86.81 94 ASN A N 1
ATOM 754 C CA . ASN A 1 94 ? 5.219 3.773 -2.312 1.00 86.81 94 ASN A CA 1
ATOM 755 C C . ASN A 1 94 ? 5.964 4.169 -1.034 1.00 86.81 94 ASN A C 1
ATOM 757 O O . ASN A 1 94 ? 6.633 3.333 -0.433 1.00 86.81 94 ASN A O 1
ATOM 761 N N . ASP A 1 95 ? 5.889 5.438 -0.620 1.00 88.06 95 ASP A N 1
ATOM 762 C CA . ASP A 1 95 ? 6.754 5.971 0.438 1.00 88.06 95 ASP A CA 1
ATOM 763 C C . ASP A 1 95 ? 6.604 5.223 1.765 1.00 88.06 95 ASP A C 1
ATOM 765 O O . ASP A 1 95 ? 7.598 5.016 2.456 1.00 88.06 95 ASP A O 1
ATOM 769 N N . ALA A 1 96 ? 5.386 4.803 2.109 1.00 91.44 96 ALA A N 1
ATOM 770 C CA . ALA A 1 96 ? 5.145 4.016 3.313 1.00 91.44 96 ALA A CA 1
ATOM 771 C C . ALA A 1 96 ? 5.810 2.636 3.233 1.00 91.44 96 ALA A C 1
ATOM 773 O O . ALA A 1 96 ? 6.506 2.249 4.168 1.00 91.44 96 ALA A O 1
ATOM 774 N N . ASP A 1 97 ? 5.630 1.919 2.121 1.00 89.31 97 ASP A N 1
ATOM 775 C CA . ASP A 1 97 ? 6.156 0.562 1.936 1.00 89.31 97 ASP A CA 1
ATOM 776 C C . ASP A 1 97 ? 7.692 0.576 1.931 1.00 89.31 97 ASP A C 1
ATOM 778 O O . ASP A 1 97 ? 8.344 -0.231 2.592 1.00 89.31 97 ASP A O 1
ATOM 782 N N . PHE A 1 98 ? 8.276 1.575 1.270 1.00 87.12 98 PHE A N 1
ATOM 783 C CA . PHE A 1 98 ? 9.720 1.788 1.206 1.00 87.12 98 PHE A CA 1
ATOM 784 C C . PHE A 1 98 ? 10.331 2.250 2.527 1.00 87.12 98 PHE A C 1
ATOM 786 O O . PHE A 1 98 ? 11.519 2.033 2.744 1.00 87.12 98 PHE A O 1
ATOM 793 N N . SER A 1 99 ? 9.551 2.877 3.406 1.00 89.56 99 SER A N 1
ATOM 794 C CA . SER A 1 99 ? 9.962 3.211 4.774 1.00 89.56 99 SER A CA 1
ATOM 795 C C . SER A 1 99 ? 9.617 2.110 5.787 1.00 89.56 99 SER A C 1
ATOM 797 O O . SER A 1 99 ? 9.794 2.326 6.985 1.00 89.56 99 SER A O 1
ATOM 799 N N . MET A 1 100 ? 9.075 0.966 5.343 1.00 88.88 100 MET A N 1
ATOM 800 C CA . MET A 1 100 ? 8.519 -0.082 6.209 1.00 88.88 100 MET A CA 1
ATOM 801 C C . MET A 1 100 ? 7.516 0.453 7.251 1.00 88.88 100 MET A C 1
ATOM 803 O O . MET A 1 100 ? 7.450 -0.027 8.384 1.00 88.88 100 MET A O 1
ATOM 807 N N . ALA A 1 101 ? 6.733 1.470 6.886 1.00 94.19 101 ALA A N 1
ATOM 808 C CA . ALA A 1 101 ? 5.711 2.033 7.755 1.00 94.19 101 ALA A CA 1
ATOM 809 C C . ALA A 1 101 ? 4.580 1.019 7.976 1.00 94.19 101 ALA A C 1
ATOM 811 O O . ALA A 1 101 ? 4.104 0.365 7.043 1.00 94.19 101 ALA A O 1
ATOM 812 N N . GLN A 1 102 ? 4.139 0.898 9.228 1.00 95.19 102 GLN A N 1
ATOM 813 C CA . GLN A 1 102 ? 3.141 -0.087 9.629 1.00 95.19 102 GLN A CA 1
ATOM 814 C C . GLN A 1 102 ? 2.090 0.518 10.554 1.00 95.19 102 GLN A C 1
ATOM 816 O O . GLN A 1 102 ? 2.399 1.370 11.390 1.00 95.19 102 GLN A O 1
ATOM 821 N N . LEU A 1 103 ? 0.856 0.043 10.411 1.00 95.81 103 LEU A N 1
ATOM 822 C CA . LEU A 1 103 ? -0.216 0.259 11.368 1.00 95.81 103 LEU A CA 1
ATOM 823 C C . LEU A 1 103 ? -0.168 -0.819 12.449 1.00 95.81 103 LEU A C 1
ATOM 825 O O . LEU A 1 103 ? 0.183 -1.972 12.205 1.00 95.81 103 LEU A O 1
ATOM 829 N N . TYR A 1 104 ? -0.541 -0.429 13.658 1.00 92.94 104 TYR A N 1
ATOM 830 C CA . TYR A 1 104 ? -0.467 -1.266 14.843 1.00 92.94 104 TYR A CA 1
ATOM 831 C C . TYR A 1 104 ? -1.866 -1.562 15.370 1.00 92.94 104 TYR A C 1
ATOM 833 O O . TYR A 1 104 ? -2.760 -0.723 15.292 1.00 92.94 104 TYR A O 1
ATOM 841 N N . TYR A 1 105 ? -2.038 -2.731 15.971 1.00 89.75 105 TYR A N 1
ATOM 842 C CA . TYR A 1 105 ? -3.277 -3.139 16.622 1.00 89.75 105 TYR A CA 1
ATOM 843 C C . TYR A 1 105 ? -2.959 -3.879 17.922 1.00 89.75 105 TYR A C 1
ATOM 845 O O . TYR A 1 105 ? -1.838 -4.349 18.140 1.00 89.75 105 TYR A O 1
ATOM 853 N N . SER A 1 106 ? -3.932 -3.935 18.827 1.00 84.88 106 SER A N 1
ATOM 854 C CA . SER A 1 106 ? -3.816 -4.696 20.066 1.00 84.88 106 SER A CA 1
ATOM 855 C C . SER A 1 106 ? -5.189 -5.094 20.581 1.00 84.88 106 SER A C 1
ATOM 857 O O . SER A 1 106 ? -6.135 -4.310 20.521 1.00 84.88 106 SER A O 1
ATOM 859 N N . LYS A 1 107 ? -5.253 -6.297 21.159 1.00 79.00 107 LYS A N 1
ATOM 860 C CA . LYS A 1 107 ? -6.426 -6.805 21.882 1.00 79.00 107 LYS A CA 1
ATOM 861 C C . LYS A 1 107 ? -6.556 -6.228 23.299 1.00 79.00 107 LYS A C 1
ATOM 863 O O . LYS A 1 107 ? -7.540 -6.491 23.978 1.00 79.00 107 LYS A O 1
ATOM 868 N N . ASP A 1 108 ? -5.557 -5.476 23.761 1.00 79.00 108 ASP A N 1
ATOM 869 C CA . ASP A 1 108 ? -5.563 -4.801 25.058 1.00 79.00 108 ASP A CA 1
ATOM 870 C C . ASP A 1 108 ? -6.222 -3.420 24.923 1.00 79.00 108 ASP A C 1
ATOM 872 O O . ASP A 1 108 ? -5.643 -2.500 24.335 1.00 79.00 108 ASP A O 1
ATOM 876 N N . ALA A 1 109 ? -7.428 -3.281 25.482 1.00 69.62 109 ALA A N 1
ATOM 877 C CA . ALA A 1 109 ? -8.230 -2.059 25.420 1.00 69.62 109 ALA A CA 1
ATOM 878 C C . ALA A 1 109 ? -7.480 -0.818 25.941 1.00 69.62 109 ALA A C 1
ATOM 880 O O . ALA A 1 109 ? -7.661 0.277 25.411 1.00 69.62 109 ALA A O 1
ATOM 881 N N . ILE A 1 110 ? -6.578 -0.975 26.920 1.00 70.44 110 ILE A N 1
ATOM 882 C CA . ILE A 1 110 ? -5.807 0.141 27.495 1.00 70.44 110 ILE A CA 1
ATOM 883 C C . ILE A 1 110 ? -4.840 0.727 26.456 1.00 70.44 110 ILE A C 1
ATOM 885 O O . ILE A 1 110 ? -4.574 1.930 26.444 1.00 70.44 110 ILE A O 1
ATOM 889 N N . LYS A 1 111 ? -4.332 -0.101 25.538 1.00 79.62 111 LYS A N 1
ATOM 890 C CA . LYS A 1 111 ? -3.379 0.327 24.504 1.00 79.62 111 LYS A CA 1
ATOM 891 C C . LYS A 1 111 ? -4.062 0.968 23.299 1.00 79.62 111 LYS A C 1
ATOM 893 O O . LYS A 1 111 ? -3.398 1.697 22.561 1.00 79.62 111 LYS A O 1
ATOM 898 N N . GLN A 1 112 ? -5.360 0.744 23.095 1.00 78.06 112 GLN A N 1
ATOM 899 C CA . GLN A 1 112 ? -6.036 1.120 21.850 1.00 78.06 112 GLN A CA 1
ATOM 900 C C . GLN A 1 112 ? -6.026 2.624 21.563 1.00 78.06 112 GLN A C 1
ATOM 902 O O . GLN A 1 112 ? -5.716 3.012 20.440 1.00 78.06 112 GLN A O 1
ATOM 907 N N . VAL A 1 113 ? -6.237 3.485 22.564 1.00 83.75 113 VAL A N 1
ATOM 908 C CA . VAL A 1 113 ? -6.229 4.949 22.361 1.00 83.75 113 VAL A CA 1
ATOM 909 C C . VAL A 1 113 ? -4.863 5.447 21.868 1.00 83.75 113 VAL A C 1
ATOM 911 O O . VAL A 1 113 ? -4.775 6.260 20.944 1.00 83.75 113 VAL A O 1
ATOM 914 N N . ALA A 1 114 ? -3.775 4.939 22.453 1.00 88.44 114 ALA A N 1
ATOM 915 C CA . ALA A 1 114 ? -2.420 5.300 22.043 1.00 88.44 114 ALA A CA 1
ATOM 916 C C . ALA A 1 114 ? -2.093 4.776 20.634 1.00 88.44 114 ALA A C 1
ATOM 918 O O . ALA A 1 114 ? -1.456 5.478 19.843 1.00 88.44 114 ALA A O 1
ATOM 919 N N . LEU A 1 115 ? -2.557 3.566 20.305 1.00 91.19 115 LEU A N 1
ATOM 920 C CA . LEU A 1 115 ? -2.378 2.967 18.982 1.00 91.19 115 LEU A CA 1
ATOM 921 C C . LEU A 1 115 ? -3.160 3.712 17.904 1.00 91.19 115 LEU A C 1
ATOM 923 O O . LEU A 1 115 ? -2.593 3.992 16.852 1.00 91.19 115 LEU A O 1
ATOM 927 N N . LEU A 1 116 ? -4.402 4.115 18.179 1.00 92.38 116 LEU A N 1
ATOM 928 C CA . LEU A 1 116 ? -5.205 4.929 17.269 1.00 92.38 116 LEU A CA 1
ATOM 929 C C . LEU A 1 116 ? -4.472 6.223 16.905 1.00 92.38 116 LEU A C 1
ATOM 931 O O . LEU A 1 116 ? -4.286 6.524 15.727 1.00 92.38 116 LEU A O 1
ATOM 935 N N . LYS A 1 117 ? -3.973 6.956 17.910 1.00 93.94 117 LYS A N 1
ATOM 936 C CA . LYS A 1 117 ? -3.202 8.186 17.685 1.00 93.94 117 LYS A CA 1
ATOM 937 C C . LYS A 1 117 ? -1.952 7.929 16.836 1.00 93.94 117 LYS 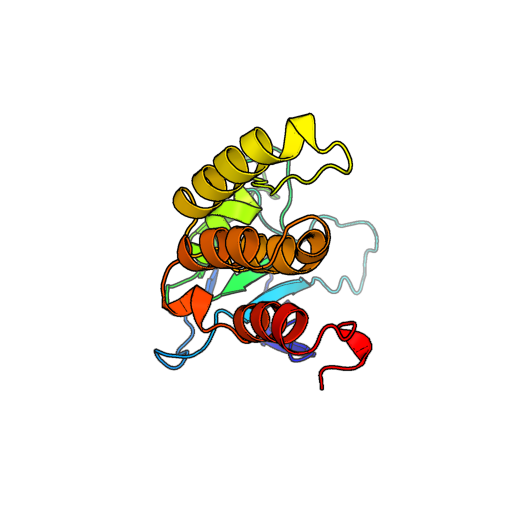A C 1
ATOM 939 O O . L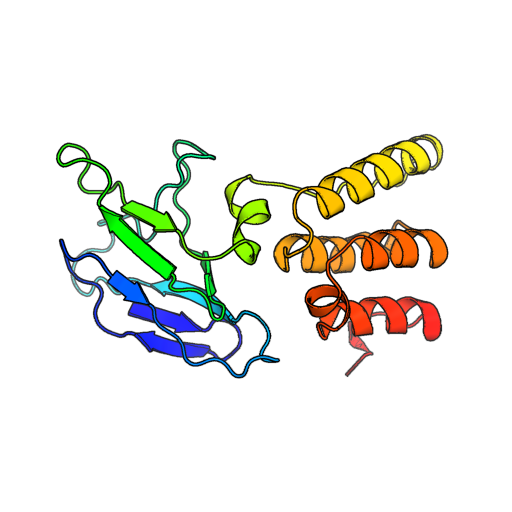YS A 1 117 ? -1.681 8.686 15.906 1.00 93.94 117 LYS A O 1
ATOM 944 N N . LYS A 1 118 ? -1.208 6.856 17.126 1.00 95.56 118 LYS A N 1
ATOM 945 C CA . LYS A 1 118 ? -0.003 6.472 16.373 1.00 95.56 118 LYS A CA 1
ATOM 946 C C . LYS A 1 118 ? -0.320 6.089 14.924 1.00 95.56 118 LYS A C 1
ATOM 948 O O . LYS A 1 118 ? 0.414 6.475 14.014 1.00 95.56 118 LYS A O 1
ATOM 953 N N . ASN A 1 119 ? -1.409 5.361 14.697 1.00 97.12 119 ASN A N 1
ATOM 954 C CA . ASN A 1 119 ? -1.857 4.972 13.363 1.00 97.12 119 ASN A CA 1
ATOM 955 C C . ASN A 1 119 ? -2.271 6.197 12.550 1.00 97.12 119 ASN A C 1
ATOM 957 O O . ASN A 1 119 ? -1.800 6.351 11.429 1.00 97.12 119 ASN A O 1
ATOM 961 N N . ILE A 1 120 ? -3.054 7.113 13.131 1.00 97.06 120 ILE A N 1
ATOM 962 C CA . ILE A 1 120 ? -3.427 8.379 12.481 1.00 97.06 120 ILE A CA 1
ATOM 963 C C . ILE A 1 120 ? -2.176 9.171 12.083 1.00 97.06 120 ILE A C 1
ATOM 965 O O . ILE A 1 120 ? -2.062 9.585 10.935 1.00 97.06 120 ILE A O 1
ATOM 969 N N . GLN A 1 121 ? -1.201 9.325 12.985 1.00 97.56 121 GLN A N 1
ATOM 970 C CA . GLN A 1 121 ? 0.059 10.020 12.680 1.00 97.56 121 GLN A CA 1
ATOM 971 C C . GLN A 1 121 ? 0.852 9.341 11.554 1.00 97.56 121 GLN A C 1
ATOM 973 O O . GLN A 1 121 ? 1.432 10.009 10.696 1.00 97.56 121 GLN A O 1
ATOM 978 N N . THR A 1 122 ? 0.863 8.007 11.544 1.00 97.56 122 THR A N 1
ATOM 979 C CA . THR A 1 122 ? 1.526 7.214 10.502 1.00 97.56 122 THR A CA 1
ATOM 980 C C . THR A 1 122 ? 0.838 7.425 9.153 1.00 97.56 122 THR A C 1
ATOM 982 O O . THR A 1 122 ? 1.509 7.707 8.164 1.00 97.56 122 THR A O 1
ATOM 985 N N . ILE A 1 123 ? -0.496 7.384 9.113 1.00 97.62 123 ILE A N 1
ATOM 986 C CA . ILE A 1 123 ? -1.294 7.642 7.907 1.00 97.62 123 ILE A CA 1
ATOM 987 C C . ILE A 1 123 ? -1.076 9.075 7.409 1.00 97.62 123 ILE A C 1
ATOM 989 O O . ILE A 1 123 ? -0.807 9.273 6.230 1.00 97.62 123 ILE A O 1
ATOM 993 N N . GLN A 1 124 ? -1.094 10.071 8.297 1.00 96.56 124 GLN A N 1
ATOM 994 C CA . GLN A 1 124 ? -0.848 11.477 7.948 1.00 96.56 124 GLN A CA 1
ATOM 995 C C . GLN A 1 124 ? 0.561 11.725 7.397 1.00 96.56 124 GLN A C 1
ATOM 997 O O . GLN A 1 124 ? 0.753 12.629 6.585 1.00 96.56 124 GLN A O 1
ATOM 1002 N N . SER A 1 125 ? 1.544 10.919 7.807 1.00 96.00 125 SER A N 1
ATOM 1003 C CA . SER A 1 125 ? 2.905 10.968 7.258 1.00 96.00 125 SER A CA 1
ATOM 1004 C C . SER A 1 125 ? 2.982 10.382 5.842 1.00 96.00 125 SER A C 1
ATOM 1006 O O . SER A 1 125 ? 3.865 10.751 5.068 1.00 96.00 125 SER A O 1
ATOM 1008 N N . TYR A 1 126 ? 2.039 9.505 5.479 1.00 94.81 126 TYR A N 1
ATOM 1009 C CA . TYR A 1 126 ? 1.979 8.817 4.188 1.00 94.81 126 TYR A CA 1
ATOM 1010 C C . TYR A 1 126 ? 0.545 8.762 3.619 1.00 94.81 126 TYR A C 1
ATOM 1012 O O . TYR A 1 126 ? 0.030 7.679 3.322 1.00 94.81 126 TYR A O 1
ATOM 1020 N N . PRO A 1 127 ? -0.120 9.912 3.393 1.00 94.19 127 PRO A N 1
ATOM 1021 C CA . PRO A 1 127 ? -1.564 9.958 3.137 1.00 94.19 127 PRO A CA 1
ATOM 1022 C C . PRO A 1 127 ? -1.958 9.396 1.764 1.00 94.19 127 PRO A C 1
ATOM 1024 O O . PRO A 1 127 ? -3.136 9.192 1.486 1.00 94.19 127 PRO A O 1
ATOM 1027 N N . ASN A 1 128 ? -0.979 9.143 0.891 1.00 91.31 128 ASN A N 1
ATOM 1028 C CA . ASN A 1 128 ? -1.181 8.540 -0.426 1.00 91.31 128 ASN A CA 1
ATOM 1029 C C . ASN A 1 128 ? -0.982 7.014 -0.424 1.00 91.31 128 ASN A C 1
ATOM 1031 O O . ASN A 1 128 ? -1.076 6.397 -1.481 1.00 91.31 128 ASN A O 1
ATOM 1035 N N . SER A 1 129 ? -0.660 6.399 0.718 1.00 91.94 129 SER A N 1
ATOM 1036 C CA . SER A 1 129 ? -0.272 4.990 0.754 1.00 91.94 129 SER A CA 1
ATOM 1037 C C . SER A 1 129 ? -1.466 4.046 0.608 1.00 91.94 129 SER A C 1
ATOM 1039 O O . SER A 1 129 ? -2.308 3.931 1.499 1.00 91.94 129 SER A O 1
ATOM 1041 N N . ILE A 1 130 ? -1.479 3.283 -0.486 1.00 90.69 130 ILE A N 1
ATOM 1042 C CA . ILE A 1 130 ? -2.389 2.141 -0.650 1.00 90.69 130 ILE A CA 1
ATOM 1043 C C . ILE A 1 130 ? -1.961 0.979 0.262 1.00 90.69 130 ILE A C 1
ATOM 1045 O O . ILE A 1 130 ? -2.817 0.251 0.763 1.00 90.69 130 ILE A O 1
ATOM 1049 N N . GLY A 1 131 ? -0.659 0.825 0.530 1.00 90.44 131 GLY A N 1
ATOM 1050 C CA . GLY A 1 131 ? -0.127 -0.159 1.478 1.00 90.44 131 GLY A CA 1
ATOM 1051 C C . GLY A 1 131 ? -0.715 -0.002 2.883 1.00 90.44 131 GLY A C 1
ATOM 1052 O O . GLY A 1 131 ? -1.269 -0.956 3.428 1.00 90.44 131 GLY A O 1
ATOM 1053 N N . LEU A 1 132 ? -0.707 1.213 3.442 1.00 95.75 132 LEU A N 1
ATOM 1054 C CA . LEU A 1 132 ? -1.330 1.485 4.743 1.00 95.75 132 LEU A CA 1
ATOM 1055 C C . LEU A 1 132 ? -2.856 1.328 4.703 1.00 95.75 132 LEU A C 1
ATOM 1057 O O . LEU A 1 132 ? -3.431 0.846 5.674 1.00 95.75 132 LEU A O 1
ATOM 1061 N N . LEU A 1 133 ? -3.523 1.664 3.591 1.00 94.94 133 LEU A N 1
ATOM 1062 C CA . LEU A 1 133 ? -4.96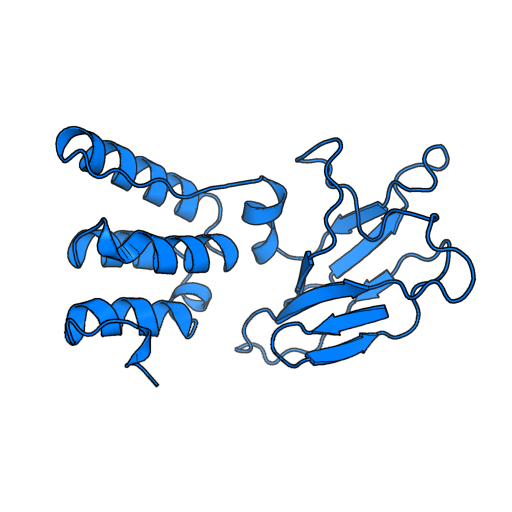1 1.406 3.439 1.00 94.94 133 LEU A CA 1
ATOM 1063 C C . LEU A 1 133 ? -5.273 -0.103 3.474 1.00 94.94 133 LEU A C 1
ATOM 1065 O O . LEU A 1 133 ? -6.231 -0.522 4.123 1.00 94.94 133 LEU A O 1
ATOM 1069 N N . LYS A 1 134 ? -4.449 -0.934 2.818 1.00 92.38 134 LYS A N 1
ATOM 1070 C CA . LYS A 1 134 ? -4.537 -2.404 2.891 1.00 92.38 134 LYS A CA 1
ATOM 1071 C C . LYS A 1 134 ? -4.316 -2.900 4.320 1.00 92.38 134 LYS A C 1
ATOM 1073 O O . LYS A 1 134 ? -5.076 -3.739 4.791 1.00 92.38 134 LYS A O 1
ATOM 1078 N N . GLN A 1 135 ? -3.319 -2.370 5.028 1.00 94.62 135 GLN A N 1
ATOM 1079 C CA . GLN A 1 135 ? -3.096 -2.717 6.434 1.00 94.62 135 GLN A CA 1
ATOM 1080 C C . GLN A 1 135 ? -4.301 -2.340 7.305 1.00 94.62 135 GLN A C 1
ATOM 1082 O O . GLN A 1 135 ? -4.741 -3.167 8.098 1.00 94.62 135 GLN A O 1
ATOM 1087 N N . LEU A 1 136 ? -4.884 -1.150 7.105 1.00 95.50 136 LEU A N 1
ATOM 1088 C CA . LEU A 1 136 ? -6.096 -0.721 7.808 1.00 95.50 136 LEU A CA 1
ATOM 1089 C C . LEU A 1 136 ? -7.246 -1.695 7.551 1.00 95.50 136 LEU A C 1
ATOM 1091 O O . LEU A 1 136 ? -7.948 -2.075 8.481 1.00 95.50 136 LEU A O 1
ATOM 1095 N N . PHE A 1 137 ? -7.410 -2.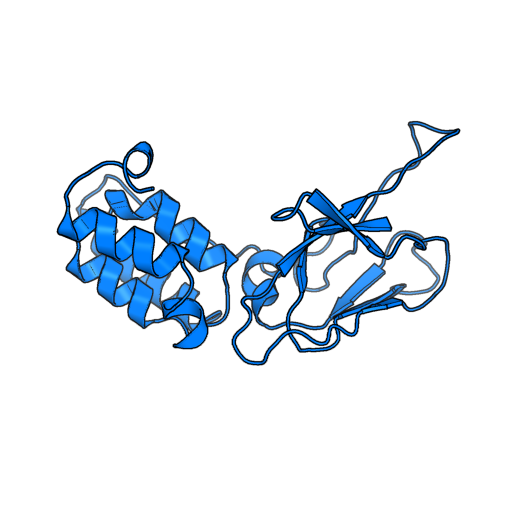147 6.307 1.00 93.06 137 PHE A N 1
ATOM 1096 C CA . PHE A 1 137 ? -8.403 -3.161 5.976 1.00 93.06 137 PHE A CA 1
ATOM 1097 C C . PHE A 1 137 ? -8.192 -4.467 6.754 1.00 93.06 137 PHE A C 1
ATOM 1099 O O . PHE A 1 137 ? -9.169 -5.031 7.240 1.00 93.06 137 PHE A O 1
ATOM 1106 N N . TYR A 1 138 ? -6.956 -4.937 6.928 1.00 91.50 138 TYR A N 1
ATOM 1107 C CA . TYR A 1 138 ? -6.694 -6.163 7.689 1.00 91.50 138 TYR A CA 1
ATOM 1108 C C . TYR A 1 138 ? -6.929 -6.012 9.193 1.00 91.50 138 TYR A C 1
ATOM 1110 O O . TYR A 1 138 ? -7.455 -6.932 9.811 1.00 91.50 138 TYR A O 1
ATOM 1118 N N . ILE A 1 139 ? -6.585 -4.861 9.771 1.00 92.19 139 ILE A N 1
ATOM 1119 C CA . ILE A 1 139 ? -6.703 -4.628 11.220 1.00 92.19 139 ILE A CA 1
ATOM 1120 C C . ILE A 1 139 ? -8.035 -3.991 11.622 1.00 92.19 139 ILE A C 1
ATOM 1122 O O . ILE A 1 139 ? -8.243 -3.710 12.797 1.00 92.19 139 ILE A O 1
ATOM 1126 N N . LYS A 1 140 ? -8.940 -3.712 10.669 1.00 91.38 140 LYS A N 1
ATOM 1127 C CA . LYS A 1 140 ? -10.176 -2.959 10.942 1.00 91.38 140 LYS A CA 1
ATOM 1128 C C . LYS A 1 140 ? -10.968 -3.560 12.103 1.00 91.38 140 LYS A C 1
ATOM 1130 O O . LYS A 1 140 ? -11.419 -2.809 12.945 1.00 91.38 140 LYS A O 1
ATOM 1135 N N . GLY A 1 141 ? -11.061 -4.888 12.204 1.00 88.56 141 GLY A N 1
ATOM 1136 C CA . GLY A 1 141 ? -11.826 -5.563 13.258 1.00 88.56 141 GLY A CA 1
ATOM 1137 C C . GLY A 1 141 ? -11.328 -5.311 14.687 1.00 88.56 141 GLY A C 1
ATOM 1138 O O . GLY A 1 141 ? -12.075 -5.564 15.627 1.00 88.56 141 GLY A O 1
ATOM 1139 N N . ASP A 1 142 ? -10.108 -4.797 14.857 1.00 90.31 142 ASP A N 1
ATOM 1140 C CA . ASP A 1 142 ? -9.561 -4.407 16.159 1.00 90.31 142 ASP A CA 1
ATOM 1141 C C . ASP A 1 142 ? -9.984 -2.993 16.594 1.00 90.31 142 ASP A C 1
ATOM 1143 O O . ASP A 1 142 ? -9.678 -2.587 17.713 1.00 90.31 142 ASP A O 1
ATOM 1147 N N . PHE A 1 143 ? -10.682 -2.244 15.737 1.00 90.56 143 PHE A N 1
ATOM 1148 C CA . PHE A 1 143 ? -11.154 -0.884 15.992 1.00 90.56 143 PHE A CA 1
ATOM 1149 C C . PHE A 1 143 ? -12.672 -0.802 15.833 1.00 90.56 143 PHE A C 1
ATOM 1151 O O . PHE A 1 143 ? -13.298 -1.604 15.139 1.00 90.56 143 PHE A O 1
ATOM 1158 N N . ASN A 1 144 ? -13.292 0.187 16.471 1.00 90.88 144 ASN A N 1
ATOM 1159 C CA . ASN A 1 144 ? -14.707 0.460 16.241 1.00 90.88 144 ASN A CA 1
ATOM 1160 C C . ASN A 1 144 ? -14.927 1.301 14.967 1.00 90.88 144 ASN A C 1
ATOM 1162 O O . ASN A 1 144 ? -13.998 1.861 14.380 1.00 90.88 144 ASN A O 1
ATOM 1166 N N . SER A 1 145 ? -16.190 1.423 14.546 1.00 92.19 145 SER A N 1
ATOM 1167 C CA . SER A 1 145 ? -16.553 2.135 13.313 1.00 92.19 145 SER A CA 1
ATOM 1168 C C . SER A 1 145 ? -16.080 3.593 13.286 1.00 92.19 145 SER A C 1
ATOM 1170 O O . SER A 1 145 ? -15.683 4.078 12.226 1.00 92.19 145 SER A O 1
ATOM 1172 N N . ALA A 1 146 ? -16.131 4.310 14.413 1.00 92.44 146 ALA A N 1
ATOM 1173 C CA . ALA A 1 146 ? -15.727 5.716 14.474 1.00 92.44 146 ALA A CA 1
ATOM 1174 C C . ALA A 1 146 ? -14.202 5.862 14.359 1.00 92.44 146 ALA A C 1
ATOM 1176 O O . ALA A 1 146 ? -13.701 6.719 13.630 1.00 92.44 146 ALA A O 1
ATOM 1177 N N . GLU A 1 147 ? -13.458 4.981 15.021 1.00 93.56 147 GLU A N 1
ATOM 1178 C CA . GLU A 1 147 ? -11.995 4.929 14.965 1.00 93.56 147 GLU A CA 1
ATOM 1179 C C . GLU A 1 147 ? -11.489 4.579 13.564 1.00 93.56 147 GLU A C 1
ATOM 1181 O O . GLU A 1 147 ? -10.613 5.260 13.029 1.00 93.56 147 GLU A O 1
ATOM 1186 N N . ALA A 1 148 ? -12.076 3.560 12.933 1.00 93.12 148 ALA A N 1
ATOM 1187 C CA . ALA A 1 148 ? -11.733 3.181 11.569 1.00 93.12 148 ALA A CA 1
ATOM 1188 C C . ALA A 1 148 ? -12.087 4.276 10.555 1.00 93.12 148 ALA A C 1
ATOM 1190 O O . ALA A 1 148 ? -11.302 4.531 9.644 1.00 93.12 148 ALA A O 1
ATOM 1191 N N . THR A 1 149 ? -13.220 4.963 10.740 1.00 93.62 149 THR A N 1
ATOM 1192 C CA . THR A 1 149 ? -13.596 6.122 9.913 1.00 93.62 149 THR A CA 1
ATOM 1193 C C . THR A 1 149 ? -12.584 7.252 10.067 1.00 93.62 149 THR A C 1
ATOM 1195 O O . THR A 1 149 ? -12.106 7.776 9.067 1.00 93.62 149 THR A O 1
ATOM 1198 N N . THR A 1 150 ? -12.165 7.550 11.298 1.00 95.38 150 THR A N 1
ATOM 1199 C CA . THR A 1 150 ? -11.164 8.592 11.576 1.00 95.38 150 THR A CA 1
ATOM 1200 C C . THR A 1 150 ? -9.816 8.263 10.922 1.00 95.38 150 THR A C 1
ATOM 1202 O O . THR A 1 150 ? -9.177 9.130 10.328 1.00 95.38 150 THR A O 1
ATOM 1205 N N . MET A 1 151 ? -9.375 7.001 10.988 1.00 96.31 151 MET A N 1
ATOM 1206 C CA . MET A 1 151 ? -8.166 6.552 10.286 1.00 96.31 151 MET A CA 1
ATOM 1207 C C . MET A 1 151 ? -8.322 6.618 8.762 1.00 96.31 151 MET A C 1
ATOM 1209 O O . MET A 1 151 ? -7.378 7.003 8.076 1.00 96.31 151 MET A O 1
ATOM 1213 N N . LEU A 1 152 ? -9.497 6.283 8.220 1.00 95.88 152 LEU A N 1
ATOM 1214 C CA . LEU A 1 152 ? -9.766 6.376 6.785 1.00 95.88 152 LEU A CA 1
ATOM 1215 C C . LEU A 1 152 ? -9.734 7.834 6.300 1.00 95.88 152 LEU A C 1
ATOM 1217 O O . LEU A 1 152 ? -9.143 8.125 5.266 1.00 95.88 152 LEU A O 1
ATOM 1221 N N . GLU A 1 153 ? -10.309 8.760 7.063 1.00 96.00 153 GLU A N 1
ATOM 1222 C CA . GLU A 1 153 ? -10.335 10.195 6.751 1.00 96.00 153 GLU A CA 1
ATOM 1223 C C . GLU A 1 153 ? -8.953 10.861 6.816 1.00 96.00 153 GLU A C 1
ATOM 1225 O O . GLU A 1 153 ? -8.746 11.903 6.196 1.00 96.00 153 GLU A O 1
ATOM 1230 N N . ALA A 1 154 ? -7.983 10.247 7.502 1.00 96.94 154 ALA A N 1
ATOM 1231 C CA . ALA A 1 154 ? -6.604 10.727 7.542 1.00 96.94 154 ALA A CA 1
ATOM 1232 C C . ALA A 1 154 ? -5.833 10.512 6.221 1.00 96.94 154 ALA A C 1
ATOM 1234 O O . ALA A 1 154 ? -4.788 11.134 6.017 1.00 96.94 154 ALA A O 1
ATOM 1235 N N . PHE A 1 155 ? -6.320 9.648 5.321 1.00 95.69 155 PHE A N 1
ATOM 1236 C CA . PHE A 1 155 ? -5.754 9.494 3.978 1.00 95.69 155 PHE A CA 1
ATOM 1237 C C . PHE A 1 155 ? -6.145 10.657 3.062 1.00 95.69 155 PHE A C 1
ATOM 1239 O O . PHE A 1 155 ? -7.138 11.344 3.281 1.00 95.69 155 PHE A O 1
ATOM 1246 N N . ASN A 1 156 ? -5.422 10.838 1.957 1.00 92.31 156 ASN A N 1
ATOM 1247 C CA . ASN A 1 156 ? -5.853 11.744 0.898 1.00 92.31 156 ASN A CA 1
ATOM 1248 C C . ASN A 1 156 ? -7.139 11.240 0.233 1.00 92.31 156 ASN A C 1
ATOM 1250 O O . ASN A 1 156 ? -7.328 10.040 0.039 1.00 92.31 156 ASN A O 1
ATOM 1254 N N . HIS A 1 157 ? -7.989 12.170 -0.199 1.00 88.69 157 HIS A N 1
ATOM 1255 C CA . HIS A 1 157 ? -9.318 11.889 -0.751 1.00 88.69 157 HIS A CA 1
ATOM 1256 C C . HIS A 1 157 ? -9.331 10.851 -1.894 1.00 88.69 157 HIS A C 1
ATOM 1258 O O . HIS A 1 157 ? -10.237 10.023 -1.965 1.00 88.69 157 HIS A O 1
ATOM 1264 N N . THR A 1 158 ? -8.310 10.826 -2.757 1.00 85.00 158 THR A N 1
ATOM 1265 C CA . THR A 1 158 ? -8.183 9.800 -3.811 1.00 85.00 158 THR A CA 1
ATOM 1266 C C . THR A 1 158 ? -8.017 8.391 -3.235 1.00 85.00 158 THR A C 1
ATOM 1268 O O . THR A 1 158 ? -8.641 7.452 -3.717 1.00 85.00 158 THR A O 1
ATOM 1271 N N . VAL A 1 159 ? -7.226 8.236 -2.169 1.00 88.44 159 VAL A N 1
ATOM 1272 C CA . VAL A 1 159 ? -7.029 6.948 -1.483 1.00 88.44 159 VAL A CA 1
ATOM 1273 C C . VAL A 1 159 ? -8.276 6.558 -0.693 1.00 88.44 159 VAL A C 1
ATOM 1275 O O . VAL A 1 159 ? -8.649 5.389 -0.690 1.00 88.44 159 VAL A O 1
ATOM 1278 N N . GLN A 1 160 ? -8.982 7.524 -0.098 1.00 89.44 160 GLN A N 1
ATOM 1279 C CA . GLN A 1 160 ? -10.254 7.268 0.588 1.00 89.44 160 GLN A CA 1
ATOM 1280 C C . GLN A 1 160 ? -11.308 6.637 -0.335 1.00 89.44 160 GLN A C 1
ATOM 1282 O O . GLN A 1 160 ? -12.084 5.792 0.107 1.00 89.44 160 GLN A O 1
ATOM 1287 N N . LYS A 1 161 ? -11.330 7.046 -1.611 1.00 87.19 161 LYS A N 1
ATOM 1288 C CA . LYS A 1 161 ? -12.240 6.536 -2.651 1.00 87.19 161 LYS A CA 1
ATOM 1289 C C . LYS A 1 161 ? -11.802 5.210 -3.272 1.00 87.19 161 LYS A C 1
ATOM 1291 O O . LYS A 1 161 ? -12.515 4.668 -4.115 1.00 87.19 161 LYS A O 1
ATOM 1296 N N . HIS A 1 162 ? -10.639 4.686 -2.894 1.00 87.69 162 HIS A N 1
ATOM 1297 C CA . HIS A 1 162 ? -10.177 3.393 -3.379 1.00 87.69 162 HIS A CA 1
ATOM 1298 C C . HIS A 1 162 ? -11.177 2.286 -2.975 1.00 87.69 162 HIS A C 1
ATOM 1300 O O . HIS A 1 162 ? -11.698 2.340 -1.859 1.00 87.69 162 HIS A O 1
ATOM 1306 N N . PRO A 1 163 ? -11.408 1.238 -3.794 1.00 87.81 163 PRO A N 1
ATOM 1307 C CA . PRO A 1 163 ? -12.364 0.167 -3.473 1.00 87.81 163 PRO A CA 1
ATOM 1308 C C . PRO A 1 163 ? -12.167 -0.484 -2.095 1.00 87.81 163 PRO A C 1
ATOM 1310 O O . PRO A 1 163 ? -13.123 -0.900 -1.450 1.00 87.81 163 PRO A O 1
ATOM 1313 N N . ILE A 1 164 ? -10.926 -0.534 -1.603 1.00 89.19 164 ILE A N 1
ATOM 1314 C CA . ILE A 1 164 ? -10.616 -1.014 -0.243 1.00 89.19 164 ILE A CA 1
ATOM 1315 C C . ILE A 1 164 ? -11.258 -0.124 0.829 1.00 89.19 164 ILE A C 1
ATOM 1317 O O . ILE A 1 164 ? -11.786 -0.647 1.806 1.00 89.19 164 ILE A O 1
ATOM 1321 N N . GLY A 1 165 ? -11.241 1.199 0.646 1.00 90.94 165 GLY A N 1
ATOM 1322 C CA . GLY A 1 165 ? -11.902 2.141 1.547 1.00 90.94 165 GLY A CA 1
ATOM 1323 C C . GLY A 1 165 ? -13.402 1.873 1.637 1.00 90.94 165 GLY A C 1
ATOM 1324 O O . GLY A 1 165 ? -13.951 1.834 2.736 1.00 90.94 165 GLY A O 1
ATOM 1325 N N . GLU A 1 166 ? -14.046 1.583 0.505 1.00 88.88 166 GLU A N 1
ATOM 1326 C CA . GLU A 1 166 ? -15.463 1.206 0.486 1.00 88.88 166 GLU A CA 1
ATOM 1327 C C . GLU A 1 166 ? -15.712 -0.125 1.201 1.00 88.88 166 GLU A C 1
ATOM 1329 O O . GLU A 1 166 ? -16.620 -0.223 2.022 1.00 88.88 166 GLU A O 1
ATOM 1334 N N . ARG A 1 167 ? -14.857 -1.134 0.996 1.00 89.19 167 ARG A N 1
ATOM 1335 C CA . ARG A 1 167 ? -14.965 -2.410 1.724 1.00 89.19 167 ARG A CA 1
ATOM 1336 C C . ARG A 1 167 ? -14.841 -2.234 3.240 1.00 89.19 167 ARG A C 1
ATOM 1338 O O . ARG A 1 167 ? -15.568 -2.888 3.982 1.00 89.19 167 ARG A O 1
ATOM 1345 N N . ILE A 1 168 ? -13.980 -1.326 3.711 1.00 91.75 168 ILE A N 1
ATOM 1346 C CA . ILE A 1 168 ? -13.898 -0.977 5.139 1.00 91.75 168 ILE A CA 1
ATOM 1347 C C . ILE A 1 168 ? -15.227 -0.377 5.620 1.00 91.75 168 ILE A C 1
ATOM 1349 O O . ILE A 1 168 ? -15.725 -0.786 6.666 1.00 91.75 168 ILE A O 1
ATOM 1353 N N . ARG A 1 169 ? -15.825 0.559 4.870 1.00 91.06 169 ARG A N 1
ATOM 1354 C CA . ARG A 1 169 ? -17.127 1.156 5.230 1.00 91.06 169 ARG A CA 1
ATOM 1355 C C . ARG A 1 169 ? -18.232 0.095 5.278 1.00 91.06 169 ARG A C 1
ATOM 1357 O O . ARG A 1 169 ? -18.981 0.036 6.251 1.00 91.06 169 ARG A O 1
ATOM 1364 N N . GLN A 1 170 ? -18.291 -0.786 4.281 1.00 89.31 170 GLN A N 1
ATOM 1365 C CA . GLN A 1 170 ? -19.293 -1.853 4.194 1.00 89.31 170 GLN A CA 1
ATOM 1366 C C . GLN A 1 170 ? -19.195 -2.878 5.329 1.00 89.31 170 GLN A C 1
ATOM 1368 O O . GLN A 1 170 ? -20.230 -3.334 5.820 1.00 89.31 170 GLN A O 1
ATOM 1373 N N . TYR A 1 171 ? -17.984 -3.202 5.793 1.00 89.88 171 TYR A N 1
ATOM 1374 C CA . TYR A 1 171 ? -17.781 -4.072 6.956 1.00 89.88 171 TYR A CA 1
ATOM 1375 C C . TYR A 1 171 ? -18.554 -3.566 8.188 1.00 89.88 171 TYR A C 1
ATOM 1377 O O . TYR A 1 171 ? -19.277 -4.334 8.822 1.00 89.88 171 TYR A O 1
ATOM 1385 N N . TYR A 1 172 ? -18.492 -2.263 8.482 1.00 90.00 172 TYR A N 1
ATOM 1386 C CA . TYR A 1 172 ? -19.197 -1.678 9.630 1.00 90.00 172 TYR A CA 1
ATOM 1387 C C . TYR A 1 172 ? -20.688 -1.435 9.393 1.00 90.00 172 TYR A C 1
ATOM 1389 O O . TYR A 1 172 ? -21.464 -1.488 10.344 1.00 90.00 172 TYR A O 1
ATOM 1397 N N . LEU A 1 173 ? -21.104 -1.186 8.148 1.00 88.75 173 LEU A N 1
ATOM 1398 C CA . LEU A 1 173 ? -22.521 -1.005 7.813 1.00 88.75 173 LEU A CA 1
ATOM 1399 C C . LEU A 1 173 ? -23.304 -2.320 7.866 1.00 88.75 173 LEU A C 1
ATOM 1401 O O . LEU A 1 173 ? -24.460 -2.339 8.282 1.00 88.75 173 LEU A O 1
ATOM 1405 N N . THR A 1 174 ? -22.694 -3.415 7.413 1.00 84.38 174 THR A N 1
ATOM 1406 C CA . THR A 1 174 ? -23.381 -4.704 7.255 1.00 84.38 174 THR A CA 1
ATOM 1407 C C . THR A 1 174 ? -23.114 -5.674 8.401 1.00 84.38 174 THR A C 1
ATOM 1409 O O . THR A 1 174 ? -23.879 -6.622 8.574 1.00 84.38 174 THR A O 1
ATOM 1412 N N . GLY A 1 175 ? -22.024 -5.479 9.155 1.00 73.19 175 GLY A N 1
ATOM 1413 C CA . GLY A 1 175 ? -21.545 -6.428 10.163 1.00 73.19 175 GLY A CA 1
ATOM 1414 C C . GLY A 1 175 ? -21.134 -7.784 9.580 1.00 73.19 175 GLY A C 1
ATOM 1415 O O . GLY A 1 175 ? -20.936 -8.740 10.329 1.00 73.19 175 GLY A O 1
ATOM 1416 N N . LYS A 1 176 ? -21.050 -7.897 8.248 1.00 70.00 176 LYS A N 1
ATOM 1417 C CA . LYS A 1 176 ? -20.730 -9.142 7.559 1.00 70.00 176 LYS A CA 1
ATOM 1418 C C . LYS A 1 176 ? -19.221 -9.264 7.333 1.00 70.00 176 LYS A C 1
ATOM 1420 O O . LYS A 1 176 ? -18.571 -8.264 7.021 1.00 70.00 176 LYS A O 1
ATOM 1425 N N . PRO A 1 177 ? -18.659 -10.479 7.451 1.00 65.94 177 PRO A N 1
ATOM 1426 C CA . PRO A 1 177 ? -17.258 -10.713 7.140 1.00 65.94 177 PRO A CA 1
ATOM 1427 C C . PRO A 1 177 ? -16.986 -10.535 5.635 1.00 65.94 177 PRO A C 1
ATOM 1429 O O . PRO A 1 177 ? -17.870 -10.698 4.788 1.00 65.94 177 PRO A O 1
ATOM 1432 N N . ASP A 1 178 ? -15.758 -10.123 5.309 1.00 63.00 178 ASP A N 1
ATOM 1433 C CA . ASP A 1 178 ? -15.395 -9.592 3.986 1.00 63.00 178 ASP A CA 1
ATOM 1434 C C . ASP A 1 178 ? -15.523 -10.585 2.829 1.00 63.00 178 ASP A C 1
ATOM 1436 O O . ASP A 1 178 ? -15.635 -10.168 1.678 1.00 63.00 178 ASP A O 1
ATOM 1440 N N . ASP A 1 179 ? -15.471 -11.881 3.117 1.00 61.94 179 ASP A N 1
ATOM 1441 C CA . ASP A 1 179 ? -15.665 -12.985 2.174 1.00 61.94 179 ASP A CA 1
ATOM 1442 C C . ASP A 1 179 ? -17.092 -13.038 1.605 1.00 61.94 179 ASP A C 1
ATOM 1444 O O . ASP A 1 179 ? -17.339 -13.677 0.580 1.00 61.94 179 ASP A O 1
ATOM 1448 N N . THR A 1 180 ? -18.024 -12.306 2.218 1.00 55.94 180 THR A N 1
ATOM 1449 C CA . THR A 1 180 ? -19.409 -12.164 1.748 1.00 55.94 180 THR A CA 1
ATOM 1450 C C . THR A 1 180 ? -19.683 -10.856 0.996 1.00 55.94 180 THR A C 1
ATOM 1452 O O . THR A 1 180 ? -20.755 -10.709 0.402 1.00 55.94 180 THR A O 1
ATOM 1455 N N . LEU A 1 181 ? -18.729 -9.918 0.990 1.00 55.91 181 LEU A N 1
ATOM 1456 C CA . LEU A 1 181 ? -18.823 -8.634 0.293 1.00 55.91 181 LEU A CA 1
ATOM 1457 C C . LEU A 1 181 ? -18.236 -8.800 -1.121 1.00 55.91 181 LEU A C 1
ATOM 1459 O O . LEU A 1 181 ? -17.018 -8.729 -1.298 1.00 55.91 181 LEU A O 1
ATOM 1463 N N . ARG A 1 182 ? -19.104 -9.097 -2.099 1.00 48.47 182 ARG A N 1
ATOM 1464 C CA . ARG A 1 182 ? -18.763 -9.211 -3.530 1.00 48.47 182 ARG A CA 1
ATOM 1465 C C . ARG A 1 182 ? -18.667 -7.852 -4.208 1.00 48.47 182 ARG A C 1
ATOM 1467 O O . ARG A 1 182 ? -19.572 -7.027 -3.961 1.00 48.47 182 ARG A O 1
#

pLDDT: mean 78.0, std 14.34, range [48.25, 97.62]

Radius of gyration: 18.54 Å; chains: 1; bounding box: 54×33×49 Å

Secondary structure (DSSP, 8-state):
-EEETTTTEEEE----SS--EEE-----TTPPPEEEEE----SS-TT----SEEETTEEEEEE-EEEE-SS-EEEEE--TT-TT-EEEE--TTSHHHHTT------S-HHHHHHHHHHHHHHHHHSTT-HHHHHHHHHHGGGS-HHHHHHHHHTS-HHHHTSHHHHHHHHHHHH---GGG--